Protein AF-A0AAE1RNM1-F1 (afdb_monomer)

InterPro domains:
  IPR013094 Alpha/beta hydrolase fold-3 [PF07859] (2-96)
  IPR029058 Alpha/Beta hydrolase fold [G3DSA:3.40.50.1820] (1-175)
  IPR029058 Alpha/Beta hydrolase fold [SSF53474] (2-174)
  IPR050466 Diverse Carboxylesterases and Gibberellin Receptors [PTHR23024] (2-160)

Sequence (175 aa):
MLAPEHDVPTIYEDCWTALQRVAAHASEKFTNANKDPWLKKYADFSRLSIIGDSAGGNIVYHMTMIAGRDGGINENVAINGSIHAFPYLLIPIENAEQIVSYKIWTAIAPPSEAGFHSTILIHLLKRLIGMKKSGWKEEIEFIEFKGEGHCFQMENSEEEKAQDLIKRFASFIQT

Structure (mmCIF, N/CA/C/O backbone):
data_AF-A0AAE1RNM1-F1
#
_entry.id   AF-A0AAE1RNM1-F1
#
loop_
_atom_site.group_PDB
_atom_site.id
_atom_site.type_symbol
_atom_site.label_atom_id
_atom_site.label_alt_id
_atom_site.label_comp_id
_atom_site.label_asym_id
_atom_site.label_entity_id
_atom_site.label_seq_id
_atom_site.pdbx_PDB_ins_code
_atom_site.Cartn_x
_atom_site.Cartn_y
_atom_site.Cartn_z
_atom_site.occupancy
_atom_site.B_iso_or_equiv
_atom_site.auth_seq_id
_atom_site.auth_comp_id
_atom_site.auth_asym_id
_atom_site.auth_atom_id
_atom_site.pdbx_PDB_model_num
ATOM 1 N N . MET A 1 1 ? 9.072 -8.911 7.657 1.00 65.75 1 MET A N 1
ATOM 2 C CA . MET A 1 1 ? 9.492 -9.451 8.971 1.00 65.75 1 MET A CA 1
ATOM 3 C C . MET A 1 1 ? 8.720 -8.741 10.085 1.00 65.75 1 MET A C 1
ATOM 5 O O . MET A 1 1 ? 8.008 -7.795 9.766 1.00 65.75 1 MET A O 1
ATOM 9 N N . LEU A 1 2 ? 8.798 -9.192 11.344 1.00 75.56 2 LEU A N 1
ATOM 10 C CA . LEU A 1 2 ? 8.115 -8.559 12.486 1.00 75.56 2 LEU A CA 1
ATOM 11 C C . LEU A 1 2 ? 9.122 -8.150 13.569 1.00 75.56 2 LEU A C 1
ATOM 13 O O . LEU A 1 2 ? 10.177 -8.766 13.704 1.00 75.56 2 LEU A O 1
ATOM 17 N N . ALA A 1 3 ? 8.776 -7.109 14.319 1.00 68.19 3 ALA A N 1
ATOM 18 C CA . ALA A 1 3 ? 9.484 -6.705 15.527 1.00 68.19 3 ALA A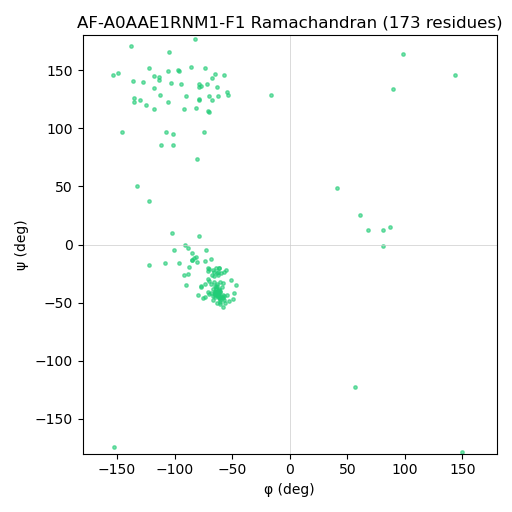 CA 1
ATOM 19 C C . ALA A 1 3 ? 8.961 -7.489 16.746 1.00 68.19 3 ALA A C 1
ATOM 21 O O . ALA A 1 3 ? 7.773 -7.828 16.766 1.00 68.19 3 ALA A O 1
ATOM 22 N N . PRO A 1 4 ? 9.789 -7.701 17.788 1.00 77.69 4 PRO A N 1
ATOM 23 C CA . PRO A 1 4 ? 11.130 -7.136 17.996 1.00 77.69 4 PRO A CA 1
ATOM 24 C C . PRO A 1 4 ? 12.287 -7.941 17.382 1.00 77.69 4 PRO A C 1
ATOM 26 O O . PRO A 1 4 ? 13.428 -7.507 17.483 1.00 77.69 4 PRO A O 1
ATOM 29 N N . GLU A 1 5 ? 12.030 -9.102 16.776 1.00 83.94 5 GLU A N 1
ATOM 30 C CA . GLU A 1 5 ? 13.074 -9.972 16.212 1.00 83.94 5 GLU A CA 1
ATOM 31 C C . GLU A 1 5 ? 13.862 -9.297 15.084 1.00 83.94 5 GLU A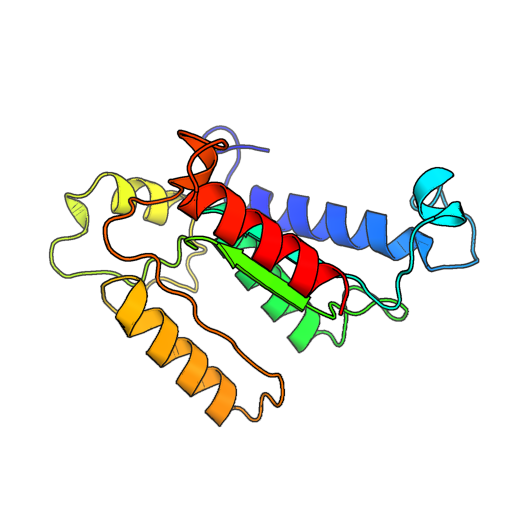 C 1
ATOM 33 O O . GLU A 1 5 ? 15.025 -9.627 14.848 1.00 83.94 5 GLU A O 1
ATOM 38 N N . HIS A 1 6 ? 13.227 -8.342 14.405 1.00 77.06 6 HIS A N 1
ATOM 39 C CA . HIS A 1 6 ? 13.834 -7.501 13.390 1.00 77.06 6 HIS A CA 1
ATOM 40 C C . HIS A 1 6 ? 13.583 -6.028 13.699 1.00 77.06 6 HIS A C 1
ATOM 42 O O . HIS A 1 6 ? 12.481 -5.647 14.109 1.00 77.06 6 HIS A O 1
ATOM 48 N N . ASP A 1 7 ? 14.608 -5.207 13.470 1.00 75.38 7 ASP A N 1
ATOM 49 C CA . ASP A 1 7 ? 14.523 -3.762 13.638 1.00 75.38 7 ASP A CA 1
ATOM 50 C C . ASP A 1 7 ? 13.409 -3.193 12.766 1.00 75.38 7 ASP A C 1
ATOM 52 O O . ASP A 1 7 ? 13.138 -3.652 11.655 1.00 75.38 7 ASP A O 1
ATOM 56 N N . VAL A 1 8 ? 12.748 -2.152 13.250 1.00 68.88 8 VAL A N 1
ATOM 57 C CA . VAL A 1 8 ? 11.548 -1.689 12.563 1.00 68.88 8 VAL A CA 1
ATOM 58 C C . VAL A 1 8 ? 11.802 -1.033 11.204 1.00 68.88 8 VAL A C 1
ATOM 60 O O . VAL A 1 8 ? 10.989 -1.252 10.310 1.00 68.88 8 VAL A O 1
ATOM 63 N N . PRO A 1 9 ? 12.925 -0.341 10.938 1.00 79.88 9 PRO A N 1
ATOM 64 C CA . PRO A 1 9 ? 13.286 0.037 9.572 1.00 79.88 9 PRO A CA 1
ATOM 65 C C . PRO A 1 9 ? 13.161 -1.111 8.553 1.00 79.88 9 PRO A C 1
ATOM 67 O O . PRO A 1 9 ? 12.695 -0.883 7.436 1.00 79.88 9 PRO A O 1
ATOM 70 N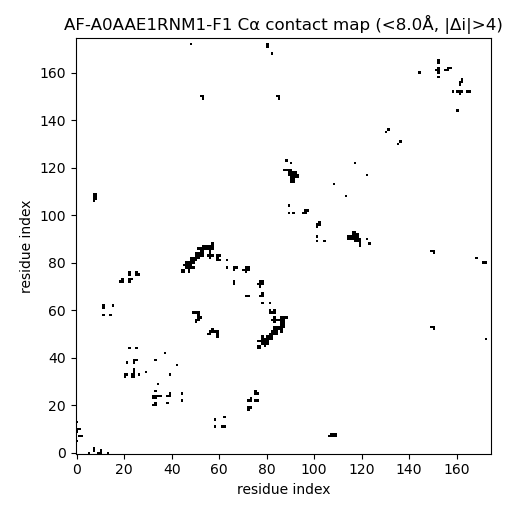 N .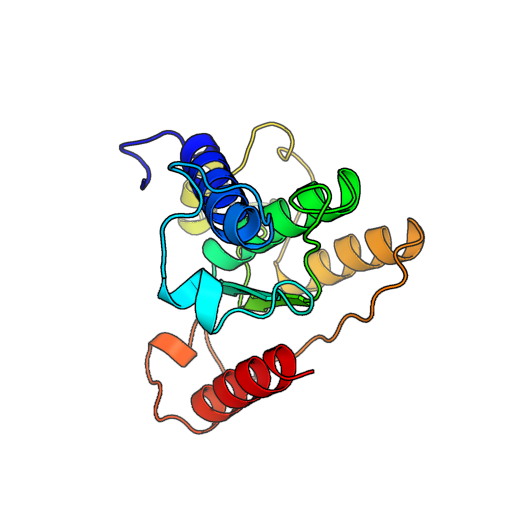 THR A 1 10 ? 13.445 -2.355 8.962 1.00 82.81 10 THR A N 1
ATOM 71 C CA . THR A 1 10 ? 13.328 -3.544 8.108 1.00 82.81 10 THR A CA 1
ATOM 72 C C . THR A 1 10 ? 11.903 -3.775 7.603 1.00 82.81 10 THR A C 1
ATOM 74 O O . THR A 1 10 ? 11.739 -4.228 6.475 1.00 82.81 10 THR A O 1
ATOM 77 N N . ILE A 1 11 ? 10.851 -3.431 8.363 1.00 85.75 11 ILE A N 1
ATOM 78 C CA . ILE A 1 11 ? 9.471 -3.609 7.878 1.00 85.75 11 ILE A CA 1
ATOM 79 C C . ILE A 1 11 ? 9.171 -2.689 6.691 1.00 85.75 11 ILE A C 1
ATOM 81 O O . ILE A 1 11 ? 8.522 -3.104 5.731 1.00 85.75 11 ILE A O 1
ATOM 85 N N . TYR A 1 12 ? 9.684 -1.457 6.722 1.00 85.69 12 TYR A N 1
ATOM 86 C CA . TYR A 1 12 ? 9.497 -0.497 5.639 1.00 85.69 12 TYR A CA 1
ATOM 87 C C . TYR A 1 12 ? 10.307 -0.901 4.406 1.00 85.69 12 TYR A C 1
ATOM 89 O O . TYR A 1 12 ? 9.789 -0.829 3.293 1.00 85.69 12 TYR A O 1
ATOM 97 N N . GLU A 1 13 ? 11.541 -1.373 4.596 1.00 89.19 13 GLU A N 1
ATOM 98 C CA . GLU A 1 13 ? 12.393 -1.887 3.516 1.00 89.19 13 GLU A CA 1
ATOM 99 C C . GLU A 1 13 ? 11.792 -3.130 2.849 1.00 89.19 13 GLU A C 1
ATOM 101 O O . GLU A 1 13 ? 11.752 -3.210 1.618 1.00 89.19 13 GLU A O 1
ATOM 106 N N . ASP A 1 14 ? 11.269 -4.070 3.641 1.00 92.62 14 ASP A N 1
ATOM 107 C CA . ASP A 1 14 ? 10.585 -5.269 3.153 1.00 92.62 14 ASP A CA 1
ATOM 108 C C . ASP A 1 14 ? 9.357 -4.893 2.313 1.00 92.62 14 ASP A C 1
ATOM 110 O O . ASP A 1 14 ? 9.189 -5.380 1.191 1.00 92.62 14 ASP A O 1
ATOM 114 N N . CYS A 1 15 ? 8.503 -4.004 2.832 1.00 93.69 15 CYS A N 1
ATOM 115 C CA . CYS A 1 15 ? 7.299 -3.557 2.136 1.00 93.69 15 CYS A CA 1
ATOM 116 C C . CYS A 1 15 ? 7.625 -2.779 0.855 1.00 93.69 15 CYS A C 1
ATOM 118 O O . CYS A 1 15 ? 6.995 -3.017 -0.177 1.00 93.69 15 CYS A O 1
ATOM 120 N N . TRP A 1 16 ? 8.634 -1.905 0.879 1.00 93.19 16 TRP A N 1
ATOM 121 C CA . TRP A 1 16 ? 9.078 -1.190 -0.317 1.00 93.19 16 TRP A CA 1
ATOM 122 C C . TRP A 1 16 ? 9.659 -2.143 -1.365 1.00 93.19 16 TRP A C 1
ATOM 124 O O . TRP A 1 16 ? 9.298 -2.081 -2.540 1.00 93.19 16 TRP A O 1
ATOM 134 N N . THR A 1 17 ? 10.488 -3.098 -0.938 1.00 93.75 17 THR A N 1
ATOM 135 C CA . THR A 1 17 ? 11.043 -4.138 -1.814 1.00 93.75 17 THR A CA 1
ATOM 136 C C . THR A 1 17 ? 9.933 -4.982 -2.439 1.00 93.75 17 THR A C 1
ATOM 138 O O . THR A 1 17 ? 9.987 -5.303 -3.629 1.00 93.75 17 THR A O 1
ATOM 141 N N . ALA A 1 18 ? 8.902 -5.335 -1.669 1.00 94.00 18 ALA A N 1
ATOM 142 C CA . ALA A 1 18 ? 7.741 -6.057 -2.178 1.00 94.00 18 ALA A CA 1
ATOM 143 C C . ALA A 1 18 ? 6.983 -5.240 -3.237 1.00 94.00 18 ALA A C 1
ATOM 145 O O . ALA A 1 18 ? 6.676 -5.775 -4.304 1.00 94.00 18 ALA A O 1
ATOM 146 N N . LEU A 1 19 ? 6.755 -3.943 -2.999 1.00 94.44 19 LEU A N 1
ATOM 147 C CA . LEU A 1 19 ? 6.130 -3.045 -3.976 1.00 94.44 19 LEU A CA 1
ATOM 148 C C . LEU A 1 19 ? 6.945 -2.943 -5.267 1.00 94.44 19 LEU A C 1
ATOM 150 O O . LEU A 1 19 ? 6.390 -3.094 -6.355 1.00 94.44 19 LEU A O 1
ATOM 154 N N . GLN A 1 20 ? 8.265 -2.772 -5.167 1.00 93.56 20 GLN A N 1
ATOM 155 C CA . GLN A 1 20 ? 9.148 -2.745 -6.334 1.00 93.56 20 GLN A CA 1
ATOM 156 C C . GLN A 1 20 ? 9.112 -4.063 -7.119 1.00 93.56 20 GLN A C 1
ATOM 158 O O . GLN A 1 20 ? 9.106 -4.047 -8.351 1.00 93.56 20 GLN A O 1
ATOM 163 N N . ARG A 1 21 ? 9.036 -5.211 -6.431 1.00 92.88 21 ARG A N 1
ATOM 164 C CA . ARG A 1 21 ? 8.892 -6.528 -7.076 1.00 92.88 21 ARG A CA 1
ATOM 165 C C . ARG A 1 21 ? 7.566 -6.669 -7.816 1.00 92.88 21 ARG A C 1
ATOM 167 O O . ARG A 1 21 ? 7.561 -7.155 -8.944 1.00 92.88 21 ARG A O 1
ATOM 174 N N . VAL A 1 22 ? 6.457 -6.220 -7.232 1.00 94.56 22 VAL A N 1
ATOM 175 C CA . VAL A 1 22 ? 5.161 -6.190 -7.928 1.00 94.56 22 VAL A CA 1
ATOM 176 C C . VAL A 1 22 ? 5.259 -5.289 -9.162 1.00 94.56 22 VAL A C 1
ATOM 178 O O . VAL A 1 22 ? 5.000 -5.748 -10.271 1.00 94.56 22 VAL A O 1
ATOM 181 N N . ALA A 1 23 ? 5.751 -4.060 -9.002 1.00 93.75 23 ALA A N 1
ATOM 182 C CA . ALA A 1 23 ? 5.881 -3.081 -10.081 1.00 93.75 23 ALA A CA 1
ATOM 183 C C . ALA A 1 23 ? 6.839 -3.510 -11.212 1.00 93.75 23 ALA A C 1
ATOM 185 O O . ALA A 1 23 ? 6.685 -3.071 -12.351 1.00 93.75 23 ALA A O 1
ATOM 186 N N . ALA A 1 24 ? 7.808 -4.394 -10.951 1.00 93.38 24 ALA A N 1
ATOM 187 C CA . ALA A 1 24 ? 8.701 -4.936 -11.982 1.00 93.38 24 ALA A CA 1
ATOM 188 C C . ALA A 1 24 ? 7.957 -5.730 -13.076 1.00 93.38 24 ALA A C 1
ATOM 190 O O . ALA A 1 24 ? 8.480 -5.912 -14.181 1.00 93.38 24 ALA A O 1
ATOM 191 N N . HIS A 1 25 ? 6.734 -6.191 -12.794 1.00 94.50 25 HIS A N 1
ATOM 192 C CA . HIS A 1 25 ? 5.890 -6.903 -13.754 1.00 94.50 25 HIS A CA 1
ATOM 193 C C . HIS A 1 25 ? 5.292 -6.002 -14.838 1.00 94.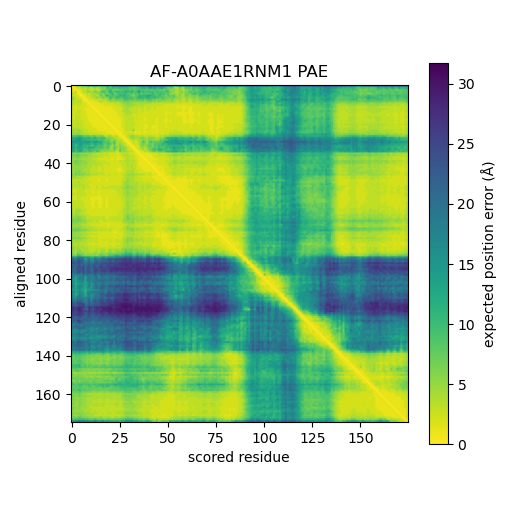50 25 HIS A C 1
ATOM 195 O O . HIS A 1 25 ? 4.895 -6.529 -15.874 1.00 94.50 25 HIS A O 1
ATOM 201 N N . ALA A 1 26 ? 5.326 -4.677 -14.664 1.00 92.06 26 ALA A N 1
ATOM 202 C CA . ALA A 1 26 ? 4.979 -3.726 -15.718 1.00 92.06 26 ALA A CA 1
ATOM 203 C C . ALA A 1 26 ? 6.018 -3.687 -16.855 1.00 92.06 26 ALA A C 1
ATOM 205 O O . ALA A 1 26 ? 5.710 -3.254 -17.960 1.00 9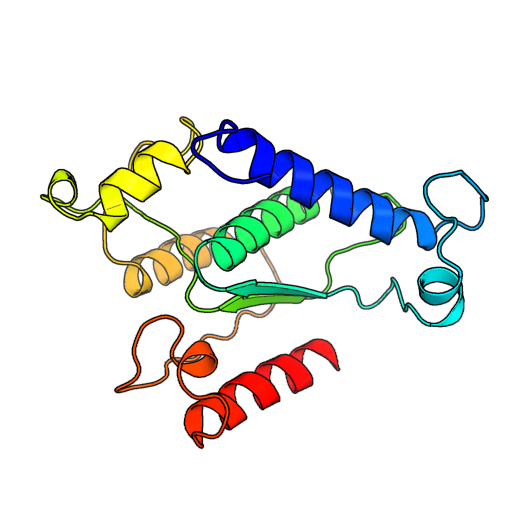2.06 26 ALA A O 1
ATOM 206 N N . SER A 1 27 ? 7.254 -4.136 -16.604 1.00 86.62 27 SER A N 1
ATOM 207 C CA . SER A 1 27 ? 8.302 -4.154 -17.626 1.00 86.62 27 SER A CA 1
ATOM 208 C C . SER A 1 27 ? 8.140 -5.333 -18.587 1.00 86.62 27 SER A C 1
ATOM 210 O O . SER A 1 27 ? 7.994 -6.486 -18.169 1.00 86.62 27 SER A O 1
ATOM 212 N N . GLU A 1 28 ? 8.291 -5.068 -19.886 1.00 79.50 28 GLU A N 1
ATOM 213 C CA . GLU A 1 28 ? 8.321 -6.107 -20.923 1.00 79.50 28 GLU A CA 1
ATOM 214 C C . GLU A 1 28 ? 9.550 -7.026 -20.805 1.00 79.50 28 GLU A C 1
ATOM 216 O O . GLU A 1 28 ? 9.503 -8.201 -21.182 1.00 79.50 28 GLU A O 1
ATOM 221 N N . LYS A 1 29 ? 10.658 -6.526 -20.236 1.00 82.06 29 LYS A N 1
ATOM 222 C CA . LYS A 1 29 ? 11.901 -7.293 -20.080 1.00 82.06 29 LYS A CA 1
ATOM 223 C C . LYS A 1 29 ? 11.722 -8.374 -19.024 1.00 82.06 29 LYS A C 1
ATOM 225 O O . LYS A 1 29 ? 11.571 -8.079 -17.843 1.00 82.06 29 LYS A O 1
ATOM 230 N N . PHE A 1 30 ? 11.784 -9.639 -19.426 1.00 76.69 30 PHE A N 1
ATOM 231 C CA . PHE A 1 30 ? 11.689 -10.752 -18.485 1.00 76.69 30 PHE A CA 1
ATOM 232 C C . PHE A 1 30 ? 12.939 -10.855 -17.597 1.00 76.69 30 PHE A C 1
ATOM 234 O O . PHE A 1 30 ? 14.065 -10.923 -18.083 1.00 76.69 30 PHE A O 1
ATOM 241 N N . THR A 1 31 ? 12.729 -10.900 -16.285 1.00 80.31 31 THR A N 1
ATOM 242 C CA . THR A 1 31 ? 13.746 -11.054 -15.241 1.00 80.31 31 THR A CA 1
ATOM 243 C C . THR A 1 31 ? 13.239 -12.023 -14.171 1.00 80.31 31 THR A C 1
ATOM 245 O O . THR A 1 31 ? 12.064 -12.378 -14.134 1.00 80.31 31 THR A O 1
ATOM 248 N N . ASN A 1 32 ? 14.102 -12.437 -13.238 1.00 79.25 32 ASN A N 1
ATOM 249 C CA . ASN A 1 32 ? 13.653 -13.200 -12.067 1.00 79.25 32 ASN A CA 1
ATOM 250 C C . ASN A 1 32 ? 12.634 -12.441 -11.201 1.00 79.25 32 ASN A C 1
ATOM 252 O O . ASN A 1 32 ? 11.854 -13.086 -10.507 1.00 79.25 32 ASN A O 1
ATOM 256 N N . ALA A 1 33 ? 12.626 -11.107 -11.256 1.00 75.94 33 ALA A N 1
ATOM 257 C CA . ALA A 1 33 ? 11.743 -10.268 -10.456 1.00 75.94 33 ALA A CA 1
ATOM 258 C C . ALA A 1 33 ? 10.320 -10.152 -11.027 1.00 75.94 33 ALA A C 1
ATOM 260 O O . ALA A 1 33 ? 9.434 -9.740 -10.288 1.00 75.94 33 ALA A O 1
ATOM 261 N N . ASN A 1 34 ? 10.088 -10.527 -12.295 1.00 81.75 34 ASN A N 1
ATOM 262 C CA . ASN A 1 34 ? 8.774 -10.413 -12.938 1.00 81.75 34 ASN A CA 1
ATOM 263 C C . ASN A 1 34 ? 8.198 -11.731 -13.476 1.00 81.75 34 ASN A C 1
ATOM 265 O O . ASN A 1 34 ? 7.587 -11.781 -14.545 1.00 81.75 34 ASN A O 1
ATOM 269 N N . LYS A 1 35 ? 8.418 -12.824 -12.746 1.00 87.38 35 LYS A N 1
ATOM 270 C CA . LYS A 1 35 ? 8.030 -14.169 -13.184 1.00 87.38 35 LYS A CA 1
ATOM 271 C C . LYS A 1 35 ? 6.577 -14.542 -12.910 1.00 87.38 35 LYS A C 1
ATOM 273 O O . LYS A 1 35 ? 6.156 -15.573 -13.426 1.00 87.38 35 LYS A O 1
ATOM 278 N N . ASP A 1 36 ? 5.837 -13.770 -12.115 1.00 91.56 36 ASP A N 1
ATOM 279 C CA . ASP A 1 36 ? 4.481 -14.145 -11.722 1.00 91.56 36 ASP A CA 1
ATOM 280 C C . ASP A 1 36 ? 3.521 -14.053 -12.927 1.00 91.56 36 ASP A C 1
ATOM 282 O O . ASP A 1 36 ? 3.278 -12.957 -13.455 1.00 91.56 36 ASP A O 1
ATOM 286 N N . PRO A 1 37 ? 2.971 -15.189 -13.400 1.00 90.31 37 PRO A N 1
ATOM 287 C CA . PRO A 1 37 ? 2.108 -15.196 -14.572 1.00 90.31 37 PRO A CA 1
ATOM 288 C C . PRO A 1 37 ? 0.741 -14.556 -14.305 1.00 90.31 37 PRO A C 1
ATOM 290 O O . PRO A 1 37 ? 0.102 -14.106 -15.254 1.00 90.31 37 PRO A O 1
ATOM 293 N N . TRP A 1 38 ? 0.279 -14.497 -13.052 1.00 94.50 38 TRP A N 1
ATOM 294 C CA . TRP A 1 38 ? -0.990 -13.855 -12.712 1.00 94.50 38 TRP A CA 1
ATOM 295 C C . TRP A 1 38 ? -0.856 -12.343 -12.797 1.00 94.50 38 TRP A C 1
ATOM 297 O O . TRP A 1 38 ? -1.690 -11.703 -13.435 1.00 94.50 38 TRP A O 1
ATOM 307 N N . LEU A 1 39 ? 0.225 -11.784 -12.248 1.00 93.50 39 LEU A N 1
ATOM 308 C CA . LEU A 1 39 ? 0.490 -10.350 -12.355 1.00 93.50 39 LEU A CA 1
ATOM 309 C C . LEU A 1 39 ? 0.682 -9.925 -13.813 1.00 93.50 39 LEU A C 1
ATOM 311 O O . LEU A 1 39 ? 0.088 -8.945 -14.243 1.00 93.50 39 LEU A O 1
ATOM 315 N N . LYS A 1 40 ? 1.417 -10.700 -14.620 1.00 88.56 40 LYS A N 1
ATOM 316 C CA . LYS A 1 40 ? 1.569 -10.384 -16.050 1.00 88.56 40 LYS A CA 1
ATOM 317 C C . LYS A 1 40 ? 0.268 -10.433 -16.845 1.00 88.56 40 LYS A C 1
ATOM 319 O O . LYS A 1 40 ? 0.136 -9.716 -17.831 1.00 88.56 40 LYS A O 1
ATOM 324 N N . LYS A 1 41 ? -0.647 -11.333 -16.483 1.00 91.81 41 LYS A N 1
ATOM 325 C CA . LYS A 1 41 ? -1.866 -11.573 -17.260 1.00 91.81 41 LYS A CA 1
ATOM 326 C C . LYS A 1 41 ? -3.034 -10.690 -16.828 1.00 91.81 41 LYS A C 1
ATOM 328 O O . LYS A 1 41 ? -3.855 -10.346 -17.673 1.00 91.81 41 LYS A O 1
ATOM 333 N N . TYR A 1 42 ? -3.141 -10.387 -15.537 1.00 93.69 42 TYR A N 1
ATOM 334 C CA . TYR A 1 42 ? -4.346 -9.791 -14.958 1.00 93.69 42 TYR A CA 1
ATOM 335 C C . TYR A 1 42 ? -4.113 -8.448 -14.263 1.00 93.69 42 TYR A C 1
ATOM 337 O O . TYR A 1 42 ? -5.093 -7.747 -14.024 1.00 93.69 42 TYR A O 1
ATOM 345 N N . ALA A 1 43 ? -2.873 -8.084 -13.914 1.00 92.94 43 ALA A N 1
ATOM 346 C CA . ALA A 1 43 ? -2.631 -6.813 -13.240 1.00 92.94 43 ALA A CA 1
ATOM 347 C C . ALA A 1 43 ? -2.640 -5.648 -14.235 1.00 92.94 43 ALA A C 1
ATOM 349 O O . ALA A 1 43 ? -2.053 -5.717 -15.314 1.00 92.94 43 ALA A O 1
ATOM 350 N N . ASP A 1 44 ? -3.273 -4.557 -13.821 1.00 93.62 44 ASP A N 1
ATOM 351 C CA . ASP A 1 44 ? -3.260 -3.280 -14.518 1.00 93.62 44 ASP A CA 1
ATOM 352 C C . ASP A 1 44 ? -2.394 -2.295 -13.726 1.00 93.62 44 ASP A C 1
ATOM 354 O O . ASP A 1 44 ? -2.833 -1.688 -12.750 1.00 93.62 44 ASP A O 1
ATOM 358 N N . PHE A 1 45 ? -1.132 -2.160 -14.135 1.00 93.44 45 PHE A N 1
ATOM 359 C CA . PHE A 1 45 ? -0.157 -1.308 -13.446 1.00 93.44 45 PHE A CA 1
ATOM 360 C C . PHE A 1 45 ? -0.392 0.195 -13.649 1.00 93.44 45 PHE A C 1
ATOM 362 O O . PHE A 1 45 ? 0.306 0.993 -13.030 1.00 93.44 45 PHE A O 1
ATOM 369 N N . SER A 1 46 ? -1.368 0.587 -14.478 1.00 91.56 46 SER A N 1
ATOM 370 C CA . SER A 1 46 ? -1.787 1.988 -14.609 1.00 91.56 46 SER A CA 1
ATOM 371 C C . SER A 1 46 ? -2.748 2.440 -13.501 1.00 91.56 46 SER A C 1
ATOM 373 O O . SER A 1 46 ? -3.013 3.636 -13.383 1.00 91.56 46 SER A O 1
ATOM 375 N N . ARG A 1 47 ? -3.259 1.488 -12.703 1.00 90.94 47 ARG A N 1
ATOM 376 C CA . ARG A 1 47 ? -4.231 1.692 -11.617 1.00 90.94 47 ARG A CA 1
ATOM 377 C C . ARG A 1 47 ? -3.803 0.969 -10.339 1.00 90.94 47 ARG A C 1
ATOM 379 O O . ARG A 1 47 ? -4.558 0.193 -9.752 1.00 90.94 47 ARG A O 1
ATOM 386 N N . LEU A 1 48 ? -2.558 1.176 -9.918 1.00 92.81 48 LEU A N 1
ATOM 387 C CA . LEU A 1 48 ? -2.042 0.558 -8.702 1.00 92.81 48 LEU A CA 1
ATOM 388 C C . LEU A 1 48 ? -2.482 1.354 -7.468 1.00 92.81 48 LEU A C 1
ATOM 390 O O . LEU A 1 48 ? -2.057 2.492 -7.265 1.00 92.81 48 LEU A O 1
ATOM 394 N N . SER A 1 49 ? -3.258 0.708 -6.601 1.00 93.88 49 SER A N 1
ATOM 395 C CA . SER A 1 49 ? -3.635 1.240 -5.291 1.00 93.88 49 SER A CA 1
ATOM 396 C C . SER A 1 49 ? -3.026 0.414 -4.164 1.00 93.88 49 SER A C 1
ATOM 398 O O . SER A 1 49 ? -2.919 -0.809 -4.266 1.00 93.88 49 SER A O 1
ATOM 400 N N . ILE A 1 50 ? -2.646 1.076 -3.071 1.00 95.12 50 ILE A N 1
ATOM 401 C CA . ILE A 1 50 ? -2.153 0.419 -1.855 1.00 95.12 50 ILE A CA 1
ATOM 402 C C . ILE A 1 50 ? -3.072 0.706 -0.669 1.00 95.12 50 ILE A C 1
ATOM 404 O O . ILE A 1 50 ? -3.641 1.786 -0.543 1.00 95.12 50 ILE A O 1
ATOM 408 N N . ILE A 1 51 ? -3.227 -0.270 0.218 1.00 94.56 51 ILE A N 1
ATOM 409 C CA . ILE A 1 51 ? -4.086 -0.170 1.399 1.00 94.56 51 ILE A CA 1
ATOM 410 C C . ILE A 1 51 ? -3.361 -0.737 2.609 1.00 94.56 51 ILE A C 1
ATOM 412 O O . ILE A 1 51 ? -2.657 -1.742 2.509 1.00 94.56 51 ILE A O 1
ATOM 416 N N . GLY A 1 52 ? -3.535 -0.088 3.753 1.00 92.38 52 GLY A N 1
ATOM 417 C CA . GLY A 1 52 ? -3.042 -0.595 5.019 1.00 92.38 52 GLY A CA 1
ATOM 418 C C . GLY A 1 52 ? -3.919 -0.160 6.178 1.00 92.38 52 GLY A C 1
ATOM 419 O O . GLY A 1 52 ? -4.481 0.935 6.169 1.00 92.38 52 GLY A O 1
ATOM 420 N N . ASP A 1 53 ? -3.995 -1.028 7.180 1.00 88.38 53 ASP A N 1
ATOM 421 C CA . ASP A 1 53 ? -4.744 -0.815 8.410 1.00 88.38 53 ASP A CA 1
ATOM 422 C C . ASP A 1 53 ? -3.795 -0.701 9.614 1.00 88.38 53 ASP A C 1
ATOM 424 O O . ASP A 1 53 ? -2.781 -1.403 9.663 1.00 88.38 53 ASP A O 1
ATOM 428 N N . SER A 1 54 ? -4.073 0.191 10.571 1.00 86.00 54 SER A N 1
ATOM 429 C CA . SER A 1 54 ? -3.276 0.329 11.798 1.00 86.00 54 SER A CA 1
ATOM 430 C C . SER A 1 54 ? -1.795 0.609 11.487 1.00 86.00 54 SER A C 1
ATOM 432 O O . SER A 1 54 ? -1.474 1.578 10.787 1.00 86.00 54 SER A O 1
ATOM 434 N N . ALA A 1 55 ? -0.869 -0.230 11.961 1.00 82.50 55 ALA A N 1
ATOM 435 C CA . ALA A 1 55 ? 0.547 -0.169 11.596 1.00 82.50 55 ALA A CA 1
ATOM 436 C C . ALA A 1 55 ? 0.771 -0.296 10.074 1.00 82.50 55 ALA A C 1
ATOM 438 O O . ALA A 1 55 ? 1.646 0.361 9.519 1.00 82.50 55 ALA A O 1
ATOM 439 N N . GLY A 1 56 ? -0.065 -1.059 9.366 1.00 88.38 56 GLY A N 1
ATOM 440 C CA . GLY A 1 56 ? -0.060 -1.118 7.905 1.00 88.38 56 GLY A CA 1
ATOM 441 C C . GLY A 1 56 ? -0.443 0.213 7.257 1.00 88.38 56 GLY A C 1
ATOM 442 O O . GLY A 1 56 ? 0.137 0.588 6.242 1.00 88.38 56 GLY A O 1
ATOM 443 N N . GLY A 1 57 ? -1.365 0.973 7.856 1.00 87.25 57 GLY A N 1
ATOM 444 C CA . GLY A 1 57 ? -1.735 2.309 7.377 1.00 87.25 57 GLY A CA 1
ATOM 445 C C . GLY A 1 57 ? -0.584 3.315 7.492 1.00 87.25 57 GLY A C 1
ATOM 446 O O . GLY A 1 57 ? -0.434 4.189 6.633 1.00 87.25 57 GLY A O 1
ATOM 447 N N . ASN A 1 58 ? 0.267 3.147 8.510 1.00 84.44 58 ASN A N 1
ATOM 448 C CA . ASN A 1 58 ? 1.529 3.874 8.647 1.00 84.44 58 ASN A CA 1
ATOM 449 C C . ASN A 1 58 ? 2.533 3.479 7.549 1.00 84.44 58 ASN A C 1
ATOM 451 O O . ASN A 1 58 ? 3.068 4.349 6.866 1.00 84.44 58 ASN A O 1
ATOM 455 N N . ILE A 1 59 ? 2.725 2.180 7.304 1.00 88.31 59 ILE A N 1
ATOM 456 C CA . ILE A 1 59 ? 3.589 1.703 6.215 1.00 88.31 59 ILE A CA 1
ATOM 457 C C . ILE A 1 59 ? 3.128 2.291 4.878 1.00 88.31 59 ILE A C 1
ATOM 459 O O . ILE A 1 59 ? 3.926 2.898 4.167 1.00 88.31 59 ILE A O 1
ATOM 463 N N . VAL A 1 60 ? 1.833 2.187 4.562 1.00 92.19 60 VAL A N 1
ATOM 464 C CA . VAL A 1 60 ? 1.245 2.744 3.335 1.00 92.19 60 VAL A CA 1
ATOM 465 C C . VAL A 1 60 ? 1.448 4.255 3.241 1.00 92.19 60 VAL A C 1
ATOM 467 O O . VAL A 1 60 ? 1.741 4.756 2.155 1.00 92.19 60 VAL A O 1
ATOM 470 N N . TYR A 1 61 ? 1.395 4.982 4.360 1.00 85.81 61 TYR A N 1
ATOM 471 C CA . TYR A 1 61 ? 1.774 6.396 4.407 1.00 85.81 61 TYR A CA 1
ATOM 472 C C . TYR A 1 61 ? 3.217 6.614 3.941 1.00 85.81 61 TYR A C 1
ATOM 474 O O . TYR A 1 61 ? 3.436 7.357 2.984 1.00 85.81 61 TYR A O 1
ATOM 482 N N . HIS A 1 62 ? 4.192 5.920 4.527 1.00 82.50 62 HIS A N 1
ATOM 483 C CA . HIS A 1 62 ? 5.592 6.071 4.126 1.00 82.50 62 HIS A CA 1
ATOM 484 C C . HIS A 1 62 ? 5.847 5.671 2.668 1.00 82.50 62 HIS A C 1
ATOM 486 O O . HIS A 1 62 ? 6.533 6.404 1.958 1.00 82.50 62 HIS A O 1
ATOM 492 N N . MET A 1 63 ? 5.260 4.570 2.192 1.00 89.62 63 MET A N 1
ATOM 493 C CA . MET A 1 63 ? 5.426 4.131 0.800 1.00 89.62 63 MET A CA 1
ATOM 494 C C . MET A 1 63 ? 4.857 5.152 -0.191 1.00 89.62 63 MET A C 1
ATOM 496 O O . MET A 1 63 ? 5.491 5.451 -1.202 1.00 89.62 63 MET A O 1
ATOM 500 N N . THR A 1 64 ? 3.701 5.740 0.130 1.00 86.81 64 THR A N 1
ATOM 501 C CA . THR A 1 64 ? 3.084 6.798 -0.685 1.00 86.81 64 THR A CA 1
ATOM 502 C C . THR A 1 64 ? 3.976 8.037 -0.739 1.00 86.81 64 THR A C 1
ATOM 504 O O . THR A 1 64 ? 4.195 8.598 -1.811 1.00 86.81 64 THR A O 1
ATOM 507 N N . MET A 1 65 ? 4.554 8.440 0.398 1.00 80.94 65 MET A N 1
ATOM 508 C CA . MET A 1 65 ? 5.460 9.592 0.457 1.00 80.94 65 MET A CA 1
ATOM 509 C C . MET A 1 65 ? 6.753 9.365 -0.335 1.00 80.94 65 MET A C 1
ATOM 511 O O . MET A 1 65 ? 7.204 10.276 -1.030 1.00 80.94 65 MET A O 1
ATOM 515 N N . ILE A 1 66 ? 7.344 8.169 -0.248 1.00 83.06 66 ILE A N 1
ATOM 516 C CA . ILE A 1 66 ? 8.551 7.808 -1.007 1.00 83.06 66 ILE A CA 1
ATOM 517 C C . ILE A 1 66 ? 8.248 7.828 -2.507 1.00 83.06 66 ILE A C 1
ATOM 519 O O . ILE A 1 66 ? 8.941 8.517 -3.250 1.00 83.06 66 ILE A O 1
ATOM 523 N N . ALA A 1 67 ? 7.178 7.157 -2.945 1.00 84.19 67 ALA A N 1
ATOM 524 C CA . ALA A 1 67 ? 6.797 7.126 -4.354 1.00 84.19 67 ALA A CA 1
ATOM 525 C C . ALA A 1 67 ? 6.479 8.527 -4.899 1.00 84.19 67 ALA A C 1
ATOM 527 O O . ALA A 1 67 ? 6.913 8.877 -5.991 1.00 84.19 67 ALA A O 1
ATOM 528 N N . GLY A 1 68 ? 5.772 9.360 -4.129 1.00 80.25 68 GLY A N 1
ATOM 529 C CA . GLY A 1 68 ? 5.475 10.739 -4.521 1.00 80.25 68 GLY A CA 1
ATOM 530 C C . GLY A 1 68 ? 6.729 11.608 -4.659 1.00 80.25 68 GLY A C 1
ATOM 531 O O . GLY A 1 68 ? 6.806 12.431 -5.569 1.00 80.25 68 GLY A O 1
ATOM 532 N N . ARG A 1 69 ? 7.732 11.410 -3.792 1.00 80.81 69 ARG A N 1
ATOM 533 C CA . ARG A 1 69 ? 9.033 12.092 -3.885 1.00 80.81 69 ARG A CA 1
ATOM 534 C C . ARG A 1 69 ? 9.839 11.623 -5.098 1.00 80.81 69 ARG A C 1
ATOM 536 O O . ARG A 1 69 ? 10.461 12.450 -5.759 1.00 80.81 69 ARG A O 1
ATOM 543 N N . ASP A 1 70 ? 9.827 10.322 -5.369 1.00 82.56 70 ASP A N 1
ATOM 544 C CA . ASP A 1 70 ? 10.679 9.689 -6.380 1.00 82.56 70 ASP A CA 1
ATOM 545 C C . ASP A 1 70 ? 10.006 9.625 -7.771 1.00 82.56 70 ASP A C 1
ATOM 547 O O . ASP A 1 70 ? 10.616 9.180 -8.740 1.00 82.56 70 ASP A O 1
ATOM 551 N N . GLY A 1 71 ? 8.766 10.120 -7.894 1.00 81.50 71 GLY A N 1
ATOM 552 C CA . GLY A 1 71 ? 8.007 10.176 -9.149 1.00 81.50 71 GLY A CA 1
ATOM 553 C C . GLY A 1 71 ? 7.323 8.861 -9.543 1.00 81.50 71 GLY A C 1
ATOM 554 O O . GLY A 1 71 ? 6.868 8.728 -10.675 1.00 81.50 71 GLY A O 1
ATOM 555 N N . GLY A 1 72 ? 7.247 7.897 -8.626 1.00 87.81 72 GLY A N 1
ATOM 556 C CA . GLY A 1 72 ? 6.673 6.569 -8.823 1.00 87.81 72 GLY A CA 1
ATOM 557 C C . GLY A 1 72 ? 7.353 5.515 -7.947 1.00 87.81 72 GLY A C 1
ATOM 558 O O . GLY A 1 72 ? 8.264 5.809 -7.176 1.00 87.81 72 GLY A O 1
ATOM 559 N N . ILE A 1 73 ? 6.918 4.260 -8.070 1.00 92.44 73 ILE A N 1
ATOM 560 C CA . ILE A 1 73 ? 7.639 3.106 -7.500 1.00 92.44 73 ILE A CA 1
ATOM 561 C C . ILE A 1 73 ? 8.853 2.773 -8.379 1.00 92.44 73 ILE A C 1
ATOM 563 O O . ILE A 1 73 ? 9.909 2.373 -7.885 1.00 92.44 73 ILE A O 1
ATOM 567 N N . ASN A 1 74 ? 8.685 2.921 -9.695 1.00 91.00 74 ASN A N 1
ATOM 568 C CA . ASN A 1 74 ? 9.726 2.858 -10.714 1.00 91.00 74 ASN A CA 1
ATOM 569 C C . ASN A 1 74 ? 9.310 3.718 -11.927 1.00 91.00 74 ASN A C 1
ATOM 571 O O . ASN A 1 74 ? 8.273 4.373 -11.896 1.00 91.00 74 ASN A O 1
ATOM 575 N N . GLU A 1 75 ? 10.091 3.684 -13.009 1.00 89.62 75 GLU A N 1
ATOM 576 C CA . GLU A 1 75 ? 9.837 4.472 -14.230 1.00 89.62 75 GLU A CA 1
ATOM 577 C C . GLU A 1 75 ? 8.501 4.163 -14.941 1.00 89.62 75 GLU A C 1
ATOM 579 O O . GLU A 1 75 ? 8.025 4.983 -15.719 1.00 89.62 75 GLU A O 1
ATOM 584 N N . ASN A 1 76 ? 7.904 2.993 -14.691 1.00 90.31 76 ASN A N 1
ATOM 585 C CA . ASN A 1 76 ? 6.708 2.502 -15.383 1.00 90.31 76 ASN A CA 1
ATOM 586 C C . ASN A 1 76 ? 5.447 2.518 -14.504 1.00 90.31 76 ASN A C 1
ATOM 588 O O . ASN A 1 76 ? 4.349 2.355 -15.028 1.00 90.31 76 ASN A O 1
ATOM 592 N N . VAL A 1 77 ? 5.587 2.639 -13.179 1.00 94.12 77 VAL A N 1
ATOM 593 C CA . VAL A 1 77 ? 4.491 2.404 -12.227 1.00 94.12 77 VAL A CA 1
ATOM 594 C C . VAL A 1 77 ? 4.452 3.490 -11.161 1.00 94.12 77 VAL A C 1
ATOM 596 O O . VAL A 1 77 ? 5.404 3.664 -10.396 1.00 94.12 77 VAL A O 1
ATOM 599 N N . ALA A 1 78 ? 3.308 4.164 -11.069 1.00 92.31 78 ALA A N 1
ATOM 600 C CA . ALA A 1 78 ? 2.971 5.107 -10.010 1.00 92.31 78 ALA A CA 1
ATOM 601 C C . ALA A 1 78 ? 1.974 4.486 -9.017 1.00 92.31 78 ALA A C 1
ATOM 603 O O . ALA A 1 78 ? 1.369 3.454 -9.296 1.00 92.31 78 ALA A O 1
ATOM 604 N N . ILE A 1 79 ? 1.810 5.116 -7.852 1.00 91.19 79 ILE A N 1
ATOM 605 C CA . ILE A 1 79 ? 0.705 4.817 -6.932 1.00 91.19 79 ILE A CA 1
ATOM 606 C C . ILE A 1 79 ? -0.434 5.774 -7.276 1.00 91.19 79 ILE A C 1
ATOM 608 O O . ILE A 1 79 ? -0.273 6.984 -7.143 1.00 91.19 79 ILE A O 1
ATOM 612 N N . ASN A 1 80 ? -1.563 5.230 -7.723 1.00 89.94 80 ASN A N 1
ATOM 613 C CA . ASN A 1 80 ? -2.745 5.995 -8.121 1.00 89.94 80 ASN A CA 1
ATOM 614 C C . ASN A 1 80 ? -3.690 6.268 -6.947 1.00 89.94 80 ASN A C 1
ATOM 616 O O . ASN A 1 80 ? -4.436 7.240 -6.974 1.00 89.94 80 ASN A O 1
ATOM 620 N N . GLY A 1 81 ? -3.651 5.425 -5.915 1.00 90.75 81 GLY A N 1
ATOM 621 C CA . GLY A 1 81 ? -4.495 5.569 -4.737 1.00 90.75 81 GLY A CA 1
ATOM 622 C C . GLY A 1 81 ? -3.869 4.948 -3.495 1.00 90.75 81 GLY A C 1
ATOM 623 O O . GLY A 1 81 ? -3.182 3.925 -3.562 1.00 90.75 81 GLY A O 1
ATOM 624 N N . SER A 1 82 ? -4.116 5.559 -2.338 1.00 91.81 82 SER A N 1
ATOM 625 C CA . SER A 1 82 ? -3.673 5.036 -1.048 1.00 91.81 82 SER A CA 1
ATOM 626 C C . SER A 1 82 ? -4.786 5.112 -0.005 1.00 91.81 82 SER A C 1
ATOM 628 O O . SER A 1 82 ? -5.353 6.172 0.256 1.00 91.81 82 SER A O 1
ATOM 630 N N . ILE A 1 83 ? -5.094 3.976 0.620 1.00 91.75 83 ILE A N 1
ATOM 631 C CA . ILE A 1 83 ? -6.058 3.890 1.719 1.00 91.75 83 ILE A CA 1
ATOM 632 C C . ILE A 1 83 ? -5.294 3.696 3.028 1.00 91.75 83 ILE A C 1
ATOM 634 O O . ILE A 1 83 ? -4.555 2.726 3.205 1.00 91.75 83 ILE A O 1
ATOM 638 N N . HIS A 1 84 ? -5.525 4.610 3.967 1.00 88.88 84 HIS A N 1
ATOM 639 C CA . HIS A 1 84 ? -4.949 4.590 5.308 1.00 88.88 84 HIS A CA 1
ATOM 640 C C . HIS A 1 84 ? -6.074 4.316 6.309 1.00 88.88 84 HIS A C 1
ATOM 642 O O . HIS A 1 84 ? -6.689 5.246 6.829 1.00 88.88 84 HIS A O 1
ATOM 648 N N . ALA A 1 85 ? -6.383 3.042 6.543 1.00 86.19 85 ALA A N 1
ATOM 649 C CA . ALA A 1 85 ? -7.405 2.642 7.501 1.00 86.19 85 ALA A CA 1
ATOM 650 C C . ALA A 1 85 ? -6.827 2.715 8.920 1.00 86.19 85 ALA A C 1
ATOM 652 O O . ALA A 1 85 ? -5.774 2.145 9.193 1.00 86.19 85 ALA A O 1
ATOM 653 N N . PHE A 1 86 ? -7.477 3.472 9.807 1.00 81.12 86 PHE A N 1
ATOM 654 C CA . PHE A 1 86 ? -7.069 3.634 11.212 1.00 81.12 86 PHE A CA 1
ATOM 655 C C . PHE A 1 86 ? -5.549 3.782 11.406 1.00 81.12 86 PHE A C 1
ATOM 657 O O . PHE A 1 86 ? -4.957 3.047 12.193 1.00 81.12 86 PHE A O 1
ATOM 664 N N . PRO A 1 87 ? -4.860 4.654 10.652 1.00 78.56 87 PRO A N 1
ATOM 665 C CA . PRO A 1 87 ? -3.425 4.525 10.502 1.00 78.56 87 PRO A CA 1
ATOM 666 C C . PRO A 1 87 ? -2.724 4.907 11.800 1.00 78.56 87 PRO A C 1
ATOM 668 O O . PRO A 1 87 ? -3.051 5.904 12.452 1.00 78.56 87 PRO A O 1
ATOM 671 N N . TYR A 1 88 ? -1.713 4.123 12.153 1.00 72.75 88 TYR A N 1
ATOM 672 C CA . TYR A 1 88 ? -0.924 4.355 13.348 1.00 72.75 88 TYR A CA 1
ATOM 673 C C . TYR A 1 88 ? 0.130 5.439 13.109 1.00 72.75 88 TYR A C 1
ATOM 675 O O . TYR A 1 88 ? 1.316 5.180 12.922 1.00 72.75 88 TYR A O 1
ATOM 683 N N . LEU A 1 89 ? -0.328 6.684 13.046 1.00 68.75 89 LEU A N 1
ATOM 684 C CA . LEU A 1 89 ? 0.513 7.861 12.872 1.00 68.75 89 LEU A CA 1
ATOM 685 C C . LEU A 1 89 ? 0.657 8.512 14.241 1.00 68.75 89 LEU A C 1
ATOM 687 O O . LEU A 1 89 ? -0.153 9.363 14.616 1.00 68.75 89 LEU A O 1
ATOM 691 N N . LEU A 1 90 ? 1.618 8.050 15.042 1.00 56.44 90 LEU A N 1
ATOM 692 C CA . LEU A 1 90 ? 1.783 8.629 16.365 1.00 56.44 90 LEU A CA 1
ATOM 693 C C . LEU A 1 90 ? 2.530 9.956 16.259 1.00 56.44 90 LEU A C 1
ATOM 695 O O . LEU A 1 90 ? 3.636 10.044 15.736 1.00 56.44 90 LEU A O 1
ATOM 699 N N . ILE A 1 91 ? 1.910 10.985 16.811 1.00 48.28 91 ILE A N 1
ATOM 700 C CA . ILE A 1 91 ? 2.492 12.304 16.994 1.00 48.28 91 ILE A CA 1
ATOM 701 C C . ILE A 1 91 ? 2.482 12.485 18.536 1.00 48.28 91 ILE A C 1
ATOM 703 O O . ILE A 1 91 ? 1.420 12.341 19.146 1.00 48.28 91 ILE A O 1
ATOM 707 N N . PRO A 1 92 ? 3.630 12.618 19.237 1.00 42.53 92 PRO A N 1
ATOM 708 C CA . PRO A 1 92 ? 3.749 12.407 20.696 1.00 42.53 92 PRO A CA 1
ATOM 709 C C . PRO A 1 92 ? 2.781 13.203 21.598 1.00 42.53 92 PRO A C 1
ATOM 711 O O . PRO A 1 92 ? 2.680 14.401 21.498 1.00 42.53 92 PRO A O 1
ATOM 714 N N . ILE A 1 93 ? 2.049 12.612 22.538 1.00 43.12 93 ILE A N 1
ATOM 715 C CA . ILE A 1 93 ? 1.156 13.379 23.448 1.00 43.12 93 ILE A CA 1
ATOM 716 C C . ILE A 1 93 ? 1.880 13.637 24.779 1.00 43.12 93 ILE A C 1
ATOM 718 O O . ILE A 1 93 ? 2.672 12.794 25.201 1.00 43.12 93 ILE A O 1
ATOM 722 N N . GLU A 1 94 ? 1.590 14.738 25.483 1.00 40.56 94 GLU A N 1
ATOM 723 C CA . GLU A 1 94 ? 1.974 14.859 26.900 1.00 40.56 94 GLU A CA 1
ATOM 724 C C . GLU A 1 94 ? 1.422 13.650 27.684 1.00 40.56 94 GLU A C 1
ATOM 726 O O . GLU A 1 94 ? 0.253 13.291 27.539 1.00 40.56 94 GLU A O 1
ATOM 731 N N . ASN A 1 95 ? 2.277 12.999 28.482 1.00 42.50 95 ASN A N 1
ATOM 732 C CA . ASN A 1 95 ? 2.018 11.759 29.238 1.00 42.50 95 ASN A CA 1
ATOM 733 C C . ASN A 1 95 ? 1.820 10.464 28.417 1.00 42.50 95 ASN A C 1
ATOM 735 O O . ASN A 1 95 ? 1.428 9.438 28.979 1.00 42.50 95 ASN A O 1
ATOM 739 N N . ALA A 1 96 ? 2.140 10.451 27.117 1.00 48.94 96 ALA A N 1
ATOM 740 C CA . ALA A 1 96 ? 2.008 9.250 26.285 1.00 48.94 96 ALA A CA 1
ATOM 741 C C . ALA A 1 96 ? 2.963 8.104 26.672 1.00 48.94 96 ALA A C 1
ATOM 743 O O . ALA A 1 96 ? 2.639 6.954 26.400 1.00 48.94 96 ALA A O 1
ATOM 744 N N . GLU A 1 97 ? 4.077 8.375 27.363 1.00 48.59 97 GLU A N 1
ATOM 745 C CA . GLU A 1 97 ? 5.067 7.364 27.793 1.00 48.59 97 GLU A CA 1
ATOM 746 C C . GLU A 1 97 ? 4.478 6.217 28.635 1.00 48.59 97 GLU A C 1
ATOM 748 O O . GLU A 1 97 ? 5.036 5.117 28.706 1.00 48.59 97 GLU A O 1
ATOM 753 N N . GLN A 1 98 ? 3.324 6.457 29.261 1.00 48.19 98 GLN A N 1
ATOM 754 C CA . GLN A 1 98 ? 2.617 5.465 30.070 1.00 48.19 98 GLN A CA 1
ATOM 755 C C . GLN A 1 98 ? 1.705 4.544 29.245 1.00 48.19 98 GLN A C 1
ATOM 757 O O . GLN A 1 98 ? 1.269 3.506 29.742 1.00 48.19 98 GLN A O 1
ATOM 762 N N . ILE A 1 99 ? 1.428 4.882 27.985 1.00 53.41 99 ILE A N 1
ATOM 763 C CA . ILE A 1 99 ? 0.491 4.163 27.122 1.00 53.41 99 ILE A CA 1
ATOM 764 C C . ILE A 1 99 ? 1.258 3.075 26.358 1.00 53.41 99 ILE A C 1
ATOM 766 O O . ILE A 1 99 ? 2.261 3.354 25.703 1.00 53.41 99 ILE A O 1
ATOM 770 N N . VAL A 1 100 ? 0.779 1.825 26.410 1.00 58.50 100 VAL A N 1
ATOM 771 C CA . VAL A 1 100 ? 1.364 0.673 25.681 1.00 58.50 100 VAL A CA 1
ATOM 772 C C . VAL A 1 100 ? 1.617 1.001 24.210 1.00 58.50 100 VAL A C 1
ATOM 774 O O . VAL A 1 100 ? 2.684 0.700 23.681 1.00 58.50 100 VAL A O 1
ATOM 777 N N . SER A 1 101 ? 0.674 1.696 23.582 1.00 53.66 101 SER A N 1
ATOM 778 C CA . SER A 1 101 ? 0.762 2.146 22.200 1.00 53.66 101 SER A CA 1
ATOM 779 C C . SER A 1 101 ? 2.015 3.014 21.974 1.00 53.66 101 SER A C 1
ATOM 781 O O . SER A 1 101 ? 2.770 2.770 21.035 1.00 53.66 101 SER A O 1
ATOM 783 N N . TYR A 1 102 ? 2.331 3.961 22.861 1.00 51.16 102 TYR A N 1
ATOM 784 C CA . TYR A 1 102 ? 3.536 4.791 22.729 1.00 51.16 102 TYR A CA 1
ATOM 785 C C . TYR A 1 102 ? 4.827 3.971 22.811 1.00 51.16 102 TYR A C 1
ATOM 787 O O . TYR A 1 102 ? 5.735 4.191 22.019 1.00 51.16 102 TYR A O 1
ATOM 795 N N . LYS A 1 103 ? 4.895 2.983 23.712 1.00 57.44 103 LYS A N 1
ATOM 796 C CA . LYS A 1 103 ? 6.064 2.091 23.818 1.00 57.44 103 LYS A CA 1
ATOM 797 C C . LYS A 1 103 ? 6.263 1.257 22.553 1.00 57.44 103 LYS A C 1
ATOM 799 O O . LYS A 1 103 ? 7.392 1.069 22.106 1.00 57.44 103 LYS A O 1
ATOM 804 N N . ILE A 1 104 ? 5.161 0.800 21.955 1.00 60.41 104 ILE A N 1
ATOM 805 C CA . ILE A 1 104 ? 5.177 0.134 20.650 1.00 60.41 104 ILE A CA 1
ATOM 806 C C . ILE A 1 104 ? 5.643 1.126 19.573 1.00 60.41 104 ILE A C 1
ATOM 808 O O . ILE A 1 104 ? 6.538 0.790 18.809 1.00 60.41 104 ILE A O 1
ATOM 812 N N . TRP A 1 105 ? 5.132 2.367 19.562 1.00 53.69 105 TRP A N 1
ATOM 813 C CA . TRP A 1 105 ? 5.530 3.425 18.618 1.00 53.69 105 TRP A CA 1
ATOM 814 C C . TRP A 1 105 ? 7.025 3.741 18.648 1.00 53.69 105 TRP A C 1
ATOM 816 O O . TRP A 1 105 ? 7.656 3.797 17.599 1.00 53.69 105 TRP A O 1
ATOM 826 N N . THR A 1 106 ? 7.606 3.922 19.836 1.00 52.81 106 THR A N 1
ATOM 827 C CA . THR A 1 106 ? 9.040 4.214 19.986 1.00 52.81 106 THR A CA 1
ATOM 828 C C . THR A 1 106 ? 9.931 3.095 19.467 1.00 52.81 106 THR A C 1
ATOM 830 O O . THR A 1 106 ? 11.073 3.355 19.107 1.00 52.81 106 THR A O 1
ATOM 833 N N . ALA A 1 107 ? 9.420 1.863 19.413 1.00 57.59 107 ALA A N 1
ATOM 834 C CA . ALA A 1 107 ? 10.116 0.778 18.744 1.00 57.59 107 ALA A CA 1
ATOM 835 C C . ALA A 1 107 ? 9.972 0.871 17.215 1.00 57.59 107 ALA A C 1
ATOM 837 O O . ALA A 1 107 ? 10.924 0.543 16.515 1.00 57.59 107 ALA A O 1
ATOM 838 N N . ILE A 1 108 ? 8.812 1.321 16.701 1.00 53.62 108 ILE A N 1
ATOM 839 C CA . ILE A 1 108 ? 8.445 1.243 15.274 1.00 53.62 108 ILE A CA 1
ATOM 840 C C . ILE A 1 108 ? 8.695 2.474 14.397 1.00 53.62 108 ILE A C 1
ATOM 842 O O . ILE A 1 108 ? 8.685 2.360 13.169 1.00 53.62 108 ILE A O 1
ATOM 846 N N . ALA A 1 109 ? 8.922 3.645 14.978 1.00 47.31 109 ALA A N 1
ATOM 847 C CA . ALA A 1 109 ? 9.121 4.873 14.215 1.00 47.31 109 ALA A CA 1
ATOM 848 C C . ALA A 1 109 ? 10.610 5.173 13.970 1.00 47.31 109 ALA A C 1
ATOM 850 O O . ALA A 1 109 ? 11.418 5.042 14.893 1.00 47.31 109 ALA A O 1
ATOM 851 N N .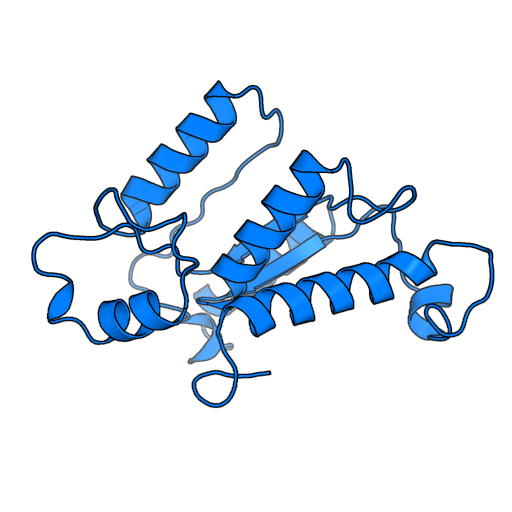 PRO A 1 110 ? 11.006 5.611 12.759 1.00 48.78 110 PRO A N 1
ATOM 852 C CA . PRO A 1 110 ? 12.385 6.004 12.497 1.0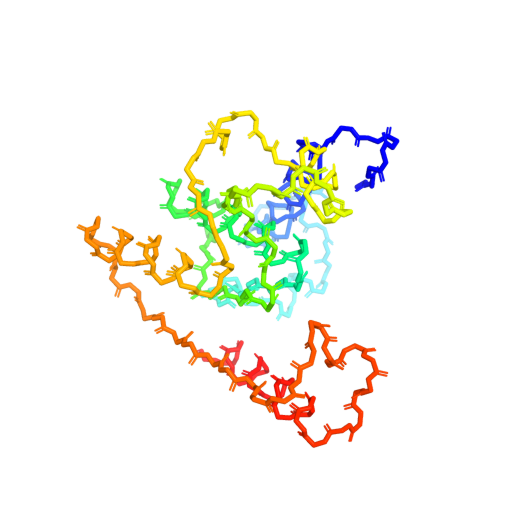0 48.78 110 PRO A CA 1
ATOM 853 C C . PRO A 1 110 ? 12.786 7.245 13.327 1.00 48.78 110 PRO A C 1
ATOM 855 O O . PRO A 1 110 ? 11.962 8.143 13.522 1.00 48.78 110 PRO A O 1
ATOM 858 N N . PRO A 1 111 ? 14.059 7.371 13.762 1.00 45.59 111 PRO A N 1
ATOM 859 C CA . PRO A 1 111 ? 14.519 8.473 14.622 1.00 45.59 111 PRO A CA 1
ATOM 860 C C . PRO A 1 111 ? 14.283 9.879 14.050 1.00 45.59 111 PRO A C 1
ATOM 862 O O . PRO A 1 111 ? 14.198 10.848 14.800 1.00 45.59 111 PRO A O 1
ATOM 865 N N . SER A 1 112 ? 14.154 10.003 12.725 1.00 46.47 112 SER A N 1
ATOM 866 C CA . SER A 1 112 ? 13.847 11.259 12.030 1.00 46.47 112 SER A CA 1
ATOM 867 C C . SER A 1 112 ? 12.431 11.787 12.285 1.00 46.47 112 SER A C 1
ATOM 869 O O . SER A 1 112 ? 12.146 12.927 11.931 1.00 46.47 112 SER A O 1
ATOM 871 N N . GLU A 1 113 ? 11.542 10.978 12.868 1.00 44.22 113 GLU A N 1
ATOM 872 C CA . GLU A 1 113 ? 10.181 11.371 13.258 1.00 44.22 113 GLU A CA 1
ATOM 873 C C . GLU A 1 113 ? 10.047 11.643 14.771 1.00 44.22 113 GLU A C 1
ATOM 875 O O . GLU A 1 113 ? 8.944 11.839 15.284 1.00 44.22 113 GLU A O 1
ATOM 880 N N . ALA A 1 114 ? 11.169 11.698 15.504 1.00 38.00 114 ALA A N 1
ATOM 881 C CA . ALA A 1 114 ? 11.192 12.055 16.917 1.00 38.00 114 ALA A CA 1
ATOM 882 C C . ALA A 1 114 ? 10.985 13.569 17.115 1.00 38.00 114 ALA A C 1
ATOM 884 O O . ALA A 1 114 ? 11.918 14.368 17.049 1.00 38.00 114 ALA A O 1
ATOM 885 N N . GLY A 1 115 ? 9.740 13.959 17.385 1.00 36.97 115 GLY A N 1
ATOM 886 C CA . GLY A 1 115 ? 9.366 15.309 17.806 1.00 36.97 115 GLY A CA 1
ATOM 887 C C . GLY A 1 115 ? 8.024 15.740 17.222 1.00 36.97 115 GLY A C 1
ATOM 888 O O . GLY A 1 115 ? 7.720 15.415 16.084 1.00 36.97 115 GLY A O 1
ATOM 889 N N . PHE A 1 116 ? 7.267 16.523 17.997 1.00 35.91 116 PHE A N 1
ATOM 890 C CA . PHE A 1 116 ? 5.968 17.161 17.683 1.00 35.91 116 PHE A CA 1
ATOM 891 C C . PHE A 1 116 ? 4.716 16.355 18.009 1.00 35.91 116 PHE A C 1
ATOM 893 O O . PHE A 1 116 ? 4.652 15.191 17.682 1.00 35.91 116 PHE A O 1
ATOM 900 N N . HIS A 1 117 ? 3.720 16.990 18.649 1.00 38.56 117 HIS A N 1
ATOM 901 C CA . HIS A 1 117 ? 2.782 16.335 19.567 1.00 38.56 117 HIS A CA 1
ATOM 902 C C . HIS A 1 117 ? 1.304 16.058 19.121 1.00 38.56 117 HIS A C 1
ATOM 904 O O . HIS A 1 117 ? 0.730 16.879 18.416 1.00 38.56 117 HIS A O 1
ATOM 910 N N . SER A 1 118 ? 0.683 14.977 19.648 1.00 39.31 118 SER A N 1
ATOM 911 C CA . SER A 1 118 ? -0.749 14.666 19.949 1.00 39.31 118 SER A CA 1
ATOM 912 C C . SER A 1 118 ? -1.684 13.820 19.010 1.00 39.31 118 SER A C 1
ATOM 914 O O . SER A 1 118 ? -1.409 13.574 17.843 1.00 39.31 118 SER A O 1
ATOM 916 N N . THR A 1 119 ? -2.823 13.364 19.581 1.00 39.34 119 THR A N 1
ATOM 917 C CA . THR A 1 119 ? -4.000 12.581 19.096 1.00 39.34 119 THR A CA 1
ATOM 918 C C . THR A 1 119 ? -4.232 12.454 17.577 1.00 39.34 119 THR A C 1
ATOM 920 O O . THR A 1 119 ? -4.364 13.450 16.859 1.00 39.34 119 THR A O 1
ATOM 923 N N . ILE A 1 120 ? -4.407 11.200 17.128 1.00 50.00 120 ILE A N 1
ATOM 924 C CA . ILE A 1 120 ? -4.375 10.713 15.731 1.00 50.00 120 ILE A CA 1
ATOM 925 C C . ILE A 1 120 ? -5.237 11.541 14.754 1.00 50.00 120 ILE A C 1
ATOM 927 O O . ILE A 1 120 ? -4.738 11.943 13.706 1.00 50.00 120 ILE A O 1
ATOM 931 N N . LEU A 1 121 ? -6.491 11.874 15.086 1.00 45.53 121 LEU A N 1
ATOM 932 C CA . LEU A 1 121 ? -7.430 12.480 14.122 1.00 45.53 121 LEU A CA 1
ATOM 933 C C . LEU A 1 121 ? -7.150 13.969 13.812 1.00 45.53 121 LEU A C 1
ATOM 935 O O . LEU A 1 121 ? -7.119 14.380 12.652 1.00 45.53 121 LEU A O 1
ATOM 939 N N . ILE A 1 122 ? -6.900 14.793 14.838 1.00 43.78 122 ILE A N 1
ATOM 940 C CA . ILE A 1 122 ? -6.660 16.244 14.679 1.00 43.78 122 ILE A CA 1
ATOM 941 C C . ILE A 1 122 ? -5.302 16.518 14.016 1.00 43.78 122 ILE A C 1
ATOM 943 O O . ILE A 1 122 ? -5.135 17.516 13.310 1.00 43.78 122 ILE A O 1
ATOM 947 N N . HIS A 1 123 ? -4.321 15.639 14.220 1.00 49.12 123 HIS A N 1
ATOM 948 C CA . HIS A 1 123 ? -2.960 15.854 13.732 1.00 49.12 123 HIS A CA 1
ATOM 949 C C . HIS A 1 123 ? -2.723 15.257 12.336 1.00 49.12 123 HIS A C 1
ATOM 951 O O . HIS A 1 123 ? -1.968 15.853 11.565 1.00 49.12 123 HIS A O 1
ATOM 957 N N . LEU A 1 124 ? -3.466 14.210 11.943 1.00 53.56 124 LEU A N 1
ATOM 958 C CA . LEU A 1 124 ? -3.641 13.800 10.540 1.00 53.56 124 LEU A CA 1
ATOM 959 C C . LEU A 1 124 ? -4.118 14.971 9.672 1.00 53.56 124 LEU A C 1
ATOM 961 O O . LEU A 1 124 ? -3.502 15.286 8.654 1.00 53.56 124 LEU A O 1
ATOM 965 N N . LEU A 1 125 ? -5.158 15.680 10.128 1.00 53.72 125 LEU A N 1
ATOM 966 C CA . LEU A 1 125 ? -5.674 16.873 9.453 1.00 53.72 125 LEU A CA 1
ATOM 967 C C . LEU A 1 125 ? -4.593 17.954 9.302 1.00 53.72 125 LEU A C 1
ATOM 969 O O . LEU A 1 125 ? -4.438 18.515 8.221 1.00 53.72 125 LEU A O 1
ATOM 973 N N . LYS A 1 126 ? -3.790 18.222 10.342 1.00 52.44 126 LYS A N 1
ATOM 974 C CA . LYS A 1 126 ? -2.693 19.209 10.272 1.00 52.44 126 LYS A CA 1
ATOM 975 C C . LYS A 1 126 ? -1.580 18.800 9.298 1.00 52.44 126 LYS A C 1
ATOM 977 O O . LYS A 1 126 ? -1.119 19.653 8.538 1.00 52.44 126 LYS A O 1
ATOM 982 N N . ARG A 1 127 ? -1.162 17.526 9.287 1.00 58.47 127 ARG A N 1
ATOM 983 C CA . ARG A 1 127 ? -0.121 17.013 8.371 1.00 58.47 127 ARG A CA 1
ATOM 984 C C . ARG A 1 127 ? -0.599 17.076 6.917 1.00 58.47 127 ARG A C 1
ATOM 986 O O . ARG A 1 127 ? 0.140 17.544 6.056 1.00 58.47 127 ARG A O 1
ATOM 993 N N . LEU A 1 128 ? -1.867 16.750 6.663 1.00 57.28 128 LEU A N 1
ATOM 994 C CA . LEU A 1 128 ? -2.475 16.806 5.328 1.00 57.28 128 LEU A CA 1
ATOM 995 C C . LEU A 1 128 ? -2.742 18.247 4.858 1.00 57.28 128 LEU A C 1
ATOM 997 O O . LEU A 1 128 ? -2.542 18.553 3.685 1.00 57.28 128 LEU A O 1
ATOM 1001 N N . ILE A 1 129 ? -3.083 19.175 5.761 1.00 57.19 129 ILE A N 1
ATOM 1002 C CA . ILE A 1 129 ? -3.088 20.621 5.461 1.00 57.19 129 ILE A CA 1
ATOM 1003 C C . ILE A 1 129 ? -1.682 21.092 5.061 1.00 57.19 129 ILE A C 1
ATOM 1005 O O . ILE A 1 129 ? -1.548 21.893 4.137 1.00 57.19 129 ILE A O 1
ATOM 1009 N N . GLY A 1 130 ? -0.636 20.590 5.724 1.00 57.50 130 GLY A N 1
ATOM 1010 C CA . GLY A 1 130 ? 0.755 20.808 5.321 1.00 57.50 130 GLY A CA 1
ATOM 1011 C C . GLY A 1 130 ? 1.039 20.311 3.900 1.00 57.50 130 GLY A C 1
ATOM 1012 O O . GLY A 1 130 ? 1.594 21.060 3.101 1.00 57.50 130 GLY A O 1
ATOM 1013 N N . MET A 1 131 ? 0.578 19.104 3.559 1.00 58.19 131 MET A N 1
ATOM 1014 C CA . MET A 1 131 ? 0.730 18.522 2.216 1.00 58.19 131 MET A CA 1
ATOM 1015 C C . MET A 1 131 ? -0.033 19.308 1.137 1.00 58.19 131 MET A C 1
ATOM 1017 O O . MET A 1 131 ? 0.509 19.594 0.072 1.00 58.19 131 MET A O 1
ATOM 1021 N N . LYS A 1 132 ? -1.264 19.759 1.411 1.00 57.91 132 LYS A N 1
ATOM 1022 C CA . LYS A 1 132 ? -1.990 20.649 0.484 1.00 57.91 132 LYS A CA 1
ATOM 1023 C C . LYS A 1 132 ? -1.250 21.976 0.281 1.00 57.91 132 LYS A C 1
ATOM 1025 O O . LYS A 1 132 ? -1.159 22.472 -0.838 1.00 57.91 132 LYS A O 1
ATOM 1030 N N . LYS A 1 133 ? -0.664 22.540 1.345 1.00 54.38 133 LYS A N 1
ATOM 1031 C CA . LYS A 1 133 ? 0.156 23.763 1.263 1.00 54.38 133 LYS A CA 1
ATOM 1032 C C . LYS A 1 133 ? 1.470 23.563 0.503 1.00 54.38 133 LYS A C 1
ATOM 1034 O O . LYS A 1 133 ? 1.954 24.528 -0.078 1.00 54.38 133 LYS A O 1
ATOM 1039 N N . SER A 1 134 ? 2.025 22.350 0.461 1.00 52.38 134 SER A N 1
ATOM 1040 C CA . SER A 1 134 ? 3.219 22.033 -0.336 1.00 52.38 134 SER A CA 1
ATOM 1041 C C . SER A 1 134 ? 2.926 21.828 -1.828 1.00 52.38 134 SER A C 1
ATOM 1043 O O . SER A 1 134 ? 3.819 21.428 -2.569 1.00 52.38 134 SER A O 1
ATOM 1045 N N . GLY A 1 135 ? 1.697 22.101 -2.283 1.00 50.66 135 GLY A N 1
ATOM 1046 C CA . GLY A 1 135 ? 1.314 22.009 -3.692 1.00 50.66 135 GLY A CA 1
ATOM 1047 C C . GLY A 1 135 ? 0.857 20.619 -4.130 1.00 50.66 135 GLY A C 1
ATOM 1048 O O . GLY A 1 135 ? 0.781 20.370 -5.331 1.00 50.66 135 GLY A O 1
ATOM 1049 N N . TRP A 1 136 ? 0.548 19.723 -3.186 1.00 61.16 136 TRP A N 1
ATOM 1050 C CA . TRP A 1 136 ? -0.046 18.427 -3.504 1.00 61.16 136 TRP A CA 1
ATOM 1051 C C . TRP A 1 136 ? -1.467 18.627 -4.052 1.00 61.16 136 TRP A C 1
ATOM 1053 O O . TRP A 1 136 ? -2.281 19.309 -3.423 1.00 61.16 136 TRP A O 1
ATOM 1063 N N . LYS A 1 137 ? -1.732 18.096 -5.252 1.00 57.66 137 LYS A N 1
ATOM 1064 C CA . LYS A 1 137 ? -2.956 18.357 -6.035 1.00 57.66 137 LYS A CA 1
ATOM 1065 C C . LYS A 1 137 ? -4.008 17.251 -5.944 1.00 57.66 137 LYS A C 1
ATOM 1067 O O . LYS A 1 137 ? -5.090 17.430 -6.492 1.00 57.66 137 LYS A O 1
ATOM 1072 N N . GLU A 1 138 ? -3.691 16.151 -5.272 1.00 68.06 138 GLU A N 1
ATOM 1073 C CA . GLU A 1 138 ? -4.564 14.981 -5.192 1.00 68.06 138 GLU A CA 1
ATOM 1074 C C . GLU A 1 138 ? -5.767 15.212 -4.264 1.00 68.06 138 GLU A C 1
ATOM 1076 O O . GLU A 1 138 ? -5.713 15.998 -3.306 1.00 68.06 138 GLU A O 1
ATOM 1081 N N . GLU A 1 139 ? -6.866 14.514 -4.551 1.00 73.69 139 GLU A N 1
ATOM 1082 C CA . GLU A 1 139 ? -8.064 14.524 -3.715 1.00 73.69 139 GLU A CA 1
ATOM 1083 C C . GLU A 1 139 ? -7.867 13.642 -2.475 1.00 73.69 139 GLU A C 1
ATOM 1085 O O . GLU A 1 139 ? -7.320 12.545 -2.535 1.00 73.69 139 GLU A O 1
ATOM 1090 N N . ILE A 1 140 ? -8.301 14.147 -1.318 1.00 75.38 140 ILE A N 1
ATOM 1091 C CA . ILE A 1 140 ? -8.211 13.443 -0.034 1.00 75.38 140 ILE A CA 1
ATOM 1092 C C . ILE A 1 140 ? -9.616 13.390 0.548 1.00 75.38 140 ILE A C 1
ATOM 1094 O O . ILE A 1 140 ? -10.198 14.443 0.832 1.00 75.38 140 ILE A O 1
ATOM 1098 N N . GLU A 1 141 ? -10.124 12.182 0.768 1.00 80.31 141 GLU A N 1
ATOM 1099 C CA . GLU A 1 141 ? -11.388 11.928 1.455 1.00 80.31 141 GLU A CA 1
ATOM 1100 C C . GLU A 1 141 ? -11.128 11.454 2.891 1.00 80.31 141 GLU A C 1
ATOM 1102 O O . GLU A 1 141 ? -10.225 10.657 3.146 1.00 80.31 141 GLU A O 1
ATOM 1107 N N . PHE A 1 142 ? -11.928 11.945 3.840 1.00 75.81 142 PHE A N 1
ATOM 1108 C CA . PHE A 1 142 ? -11.915 11.480 5.225 1.00 75.81 142 PHE A CA 1
ATOM 1109 C C . PHE A 1 142 ? -13.261 10.883 5.581 1.00 75.81 142 PHE A C 1
ATOM 1111 O O . PHE A 1 142 ? -14.302 11.496 5.343 1.00 75.81 142 PHE A O 1
ATOM 1118 N N . ILE A 1 143 ? -13.217 9.724 6.226 1.00 76.44 143 ILE A N 1
ATOM 1119 C CA . ILE A 1 143 ? -14.410 8.999 6.636 1.00 76.44 143 ILE A CA 1
ATOM 1120 C C . ILE A 1 143 ? -14.253 8.630 8.108 1.00 76.44 143 ILE A C 1
ATOM 1122 O O . ILE A 1 143 ? -13.261 8.022 8.506 1.00 76.44 143 ILE A O 1
ATOM 1126 N N . GLU A 1 144 ? -15.227 9.033 8.920 1.00 75.75 144 GLU A N 1
ATOM 1127 C CA . GLU A 1 144 ? -15.294 8.725 10.347 1.00 75.75 144 GLU A CA 1
ATOM 1128 C C . GLU A 1 144 ? -16.484 7.797 10.611 1.00 75.75 144 GLU A C 1
ATOM 1130 O O . GLU A 1 144 ? -17.619 8.108 10.242 1.00 75.75 144 GLU A O 1
ATOM 1135 N N . PHE A 1 145 ? -16.236 6.688 11.307 1.00 70.75 145 PHE A N 1
ATOM 1136 C CA . PHE A 1 145 ? -17.275 5.764 11.758 1.00 70.75 145 PHE A CA 1
ATOM 1137 C C . PHE A 1 145 ? -17.559 5.999 13.241 1.00 70.75 145 PHE A C 1
ATOM 1139 O O . PHE A 1 145 ? -16.870 5.495 14.124 1.00 70.75 145 PHE A O 1
ATOM 1146 N N . LYS A 1 146 ? -18.583 6.810 13.529 1.00 74.06 146 LYS A N 1
ATOM 1147 C CA . LYS A 1 146 ? -18.958 7.134 14.911 1.00 74.06 146 LYS A CA 1
ATOM 1148 C C . LYS A 1 146 ? -19.411 5.888 15.671 1.00 74.06 146 LYS A C 1
ATOM 1150 O O . LYS A 1 146 ? -20.237 5.110 15.186 1.00 74.06 146 LYS A O 1
ATOM 1155 N N . GLY A 1 147 ? -18.924 5.771 16.903 1.00 72.38 147 GLY A N 1
ATOM 1156 C CA . GLY A 1 147 ? -19.239 4.662 17.802 1.00 72.38 147 GLY A CA 1
ATOM 1157 C C . GLY A 1 147 ? -18.422 3.396 17.552 1.00 72.38 147 GLY A C 1
ATOM 1158 O O . GLY A 1 147 ? -18.592 2.453 18.312 1.00 72.38 147 GLY A O 1
ATOM 1159 N N . GLU A 1 148 ? -17.538 3.390 16.551 1.00 75.94 148 GLU A N 1
ATOM 1160 C CA . GLU A 1 148 ? -16.668 2.253 16.258 1.00 75.94 148 GLU A CA 1
ATOM 1161 C C . GLU A 1 148 ? -15.276 2.394 16.874 1.00 75.94 148 GLU A C 1
ATOM 1163 O O . GLU A 1 148 ? -14.747 3.499 17.035 1.00 75.94 148 GLU A O 1
ATOM 1168 N N . GLY A 1 149 ? -14.690 1.246 17.213 1.00 68.69 149 GLY A N 1
ATOM 1169 C CA . GLY A 1 149 ? -13.329 1.130 17.722 1.00 68.69 149 GLY A CA 1
ATOM 1170 C C . GLY A 1 149 ? -12.258 1.119 16.627 1.00 68.69 149 GLY A C 1
ATOM 1171 O O . GLY A 1 149 ? -12.531 1.139 15.426 1.00 68.69 149 GLY A O 1
ATOM 1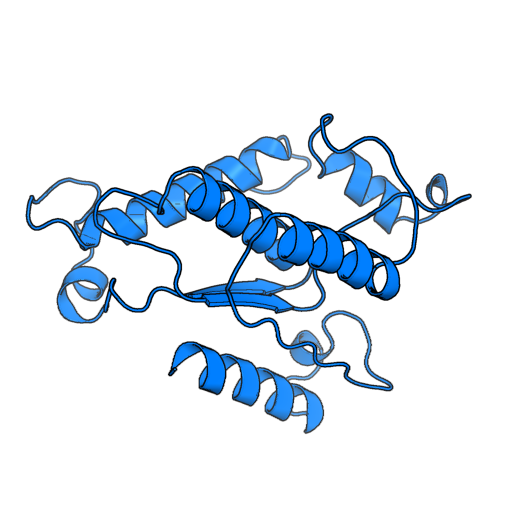172 N N . HIS A 1 150 ? -10.999 1.075 17.060 1.00 73.44 150 HIS A N 1
ATOM 1173 C CA . HIS A 1 150 ? -9.850 0.903 16.170 1.00 73.44 150 HIS A CA 1
ATOM 1174 C C . HIS A 1 150 ? -9.942 -0.452 15.466 1.00 73.44 150 HIS A C 1
ATOM 1176 O O . HIS A 1 150 ? -10.052 -1.465 16.146 1.00 73.44 150 HIS A O 1
ATOM 1182 N N . CYS A 1 151 ? -9.846 -0.477 14.133 1.00 69.69 151 CYS A N 1
ATOM 1183 C CA . CYS A 1 151 ? -9.882 -1.716 13.343 1.00 69.69 151 CYS A CA 1
ATOM 1184 C C . CYS A 1 151 ? -11.170 -2.546 13.470 1.00 69.69 151 CYS A C 1
ATOM 1186 O O . CYS A 1 151 ? -11.135 -3.759 13.253 1.00 69.69 151 CYS A O 1
ATOM 1188 N N . PHE A 1 152 ? -12.299 -1.918 13.809 1.00 77.75 152 PHE A N 1
ATOM 1189 C CA . PHE A 1 152 ? -13.565 -2.605 14.088 1.00 77.75 152 PHE A CA 1
ATOM 1190 C C . PHE A 1 152 ? -13.992 -3.596 12.985 1.00 77.75 152 PHE A C 1
ATOM 1192 O O . PHE A 1 152 ? -14.570 -4.645 13.262 1.00 77.75 152 PHE A O 1
ATOM 1199 N N . GLN A 1 153 ? -13.632 -3.323 11.727 1.00 80.56 153 GLN A N 1
ATOM 1200 C CA . GLN A 1 153 ? -13.926 -4.192 10.589 1.00 80.56 153 GLN A CA 1
ATOM 1201 C C . GLN A 1 153 ? -13.246 -5.568 10.647 1.00 80.56 153 GLN A C 1
ATOM 1203 O O . GLN A 1 153 ? -13.674 -6.485 9.950 1.00 80.56 153 GLN A O 1
ATOM 1208 N N . MET A 1 154 ? -12.180 -5.713 11.440 1.00 78.75 154 MET A N 1
ATOM 1209 C CA . MET A 1 154 ? -11.503 -6.992 11.671 1.00 78.75 154 MET A CA 1
ATOM 1210 C C . MET A 1 154 ? -12.121 -7.783 12.829 1.00 78.75 154 MET A C 1
ATOM 1212 O O . MET A 1 154 ? -11.913 -8.992 12.905 1.00 78.75 154 MET A O 1
ATOM 1216 N N . GLU A 1 155 ? -12.868 -7.128 13.721 1.00 75.31 155 GLU A N 1
ATOM 1217 C CA . GLU A 1 155 ? -13.501 -7.776 14.875 1.00 75.31 155 GLU A CA 1
ATOM 1218 C C . GLU A 1 155 ? -14.794 -8.494 14.476 1.00 75.31 155 GLU A C 1
ATOM 1220 O O . GLU A 1 155 ? -15.022 -9.634 14.882 1.00 75.31 155 GLU A O 1
ATOM 1225 N N . ASN A 1 156 ? -15.619 -7.851 13.643 1.00 82.00 156 ASN A N 1
ATOM 1226 C CA . ASN A 1 156 ? -16.833 -8.443 13.090 1.00 82.00 156 ASN A CA 1
ATOM 1227 C C . ASN A 1 156 ? -17.089 -7.947 11.661 1.00 82.00 156 ASN A C 1
ATOM 1229 O O . ASN A 1 156 ? -17.681 -6.889 11.447 1.00 82.00 156 ASN A O 1
ATOM 1233 N N . SER A 1 157 ? -16.677 -8.739 10.669 1.00 85.56 157 SER A N 1
ATOM 1234 C CA . SER A 1 157 ? -16.833 -8.378 9.257 1.00 85.56 157 SER A CA 1
ATOM 1235 C C . SER A 1 157 ? -18.288 -8.304 8.805 1.00 85.56 157 SER A C 1
ATOM 1237 O O . SER A 1 157 ? -18.565 -7.616 7.831 1.00 85.56 157 SER A O 1
ATOM 1239 N N . GLU A 1 158 ? -19.217 -8.991 9.473 1.00 88.06 158 GLU A N 1
ATOM 1240 C CA . GLU A 1 158 ? -20.626 -9.073 9.058 1.00 88.06 158 GLU A CA 1
ATOM 1241 C C . GLU A 1 158 ? -21.472 -7.897 9.557 1.00 88.06 158 GLU A C 1
ATOM 1243 O O . GLU A 1 158 ? -22.632 -7.751 9.169 1.00 88.06 158 GLU A O 1
ATOM 1248 N N . GLU A 1 159 ? -20.909 -7.042 10.410 1.00 89.69 159 GLU A N 1
ATOM 1249 C CA . GLU A 1 159 ? -21.597 -5.848 10.873 1.00 89.69 159 GLU A CA 1
ATOM 1250 C C . GLU A 1 159 ? -21.795 -4.839 9.734 1.00 89.69 159 GLU A C 1
ATOM 1252 O O . GLU A 1 159 ? -20.933 -4.647 8.875 1.00 89.69 159 GLU A O 1
ATOM 1257 N N . GLU A 1 160 ? -22.938 -4.150 9.738 1.00 92.25 160 GLU A N 1
ATOM 1258 C CA . GLU A 1 160 ? -23.333 -3.235 8.665 1.00 92.25 160 GLU A CA 1
ATOM 1259 C C . GLU A 1 160 ? -22.268 -2.164 8.385 1.00 92.25 160 GLU A C 1
ATOM 1261 O O . GLU A 1 160 ? -21.926 -1.915 7.229 1.00 92.25 160 GLU A O 1
ATOM 1266 N N . LYS A 1 161 ? -21.687 -1.574 9.435 1.00 87.31 161 LYS A N 1
ATOM 1267 C CA . LYS A 1 161 ? -20.631 -0.563 9.295 1.00 87.31 161 LYS A CA 1
ATOM 1268 C C . LYS A 1 161 ? -19.324 -1.145 8.758 1.00 87.31 161 LYS A C 1
ATOM 1270 O O . LYS A 1 161 ? -18.621 -0.457 8.021 1.00 87.31 161 LYS A O 1
ATOM 1275 N N . ALA A 1 162 ? -18.997 -2.394 9.099 1.00 87.81 162 ALA A N 1
ATOM 1276 C CA . ALA A 1 162 ? -17.785 -3.053 8.615 1.00 87.81 162 ALA A CA 1
ATOM 1277 C C . ALA A 1 162 ? -17.927 -3.357 7.120 1.00 87.81 162 ALA A C 1
ATOM 1279 O O . ALA A 1 162 ? -17.033 -3.061 6.327 1.00 87.81 162 ALA A O 1
ATOM 1280 N N . GLN A 1 163 ? -19.105 -3.841 6.721 1.00 93.38 163 GLN A N 1
ATOM 1281 C CA . GLN A 1 163 ? -19.474 -4.035 5.323 1.00 93.38 163 GLN A CA 1
ATOM 1282 C C . GLN A 1 163 ? -19.490 -2.716 4.540 1.00 93.38 163 GLN A C 1
ATOM 1284 O O . GLN A 1 163 ? -19.026 -2.692 3.401 1.00 93.38 163 GLN A O 1
ATOM 1289 N N . ASP A 1 164 ? -19.985 -1.616 5.119 1.00 92.31 164 ASP A N 1
ATOM 1290 C CA . ASP A 1 164 ? -19.926 -0.289 4.486 1.00 92.31 164 ASP A CA 1
ATOM 1291 C C . ASP A 1 164 ? -18.474 0.159 4.260 1.00 92.31 164 ASP A C 1
ATOM 1293 O O . ASP A 1 164 ? -18.116 0.561 3.152 1.00 92.31 164 ASP A O 1
ATOM 1297 N N . LEU A 1 165 ? -17.603 0.005 5.263 1.00 89.00 165 LEU A N 1
ATOM 1298 C CA . LEU A 1 165 ? -16.181 0.327 5.137 1.00 89.00 165 LEU A CA 1
ATOM 1299 C C . LEU A 1 165 ? -15.490 -0.507 4.043 1.00 89.00 165 LEU A C 1
ATOM 1301 O O . LEU A 1 165 ? -14.808 0.048 3.181 1.00 89.00 165 LEU A O 1
ATOM 1305 N N . ILE A 1 166 ? -15.704 -1.826 4.023 1.00 91.12 166 ILE A N 1
ATOM 1306 C CA . ILE A 1 166 ? -15.124 -2.721 3.008 1.00 91.12 166 ILE A CA 1
ATOM 1307 C C . ILE A 1 166 ? -15.627 -2.354 1.602 1.00 91.12 166 ILE A C 1
ATOM 1309 O O . ILE A 1 166 ? -14.837 -2.294 0.657 1.00 91.12 166 ILE A O 1
ATOM 1313 N N . LYS A 1 167 ? -16.923 -2.050 1.448 1.00 93.06 167 LYS A N 1
ATOM 1314 C CA . LYS A 1 167 ? -17.505 -1.608 0.167 1.00 93.06 167 LYS A CA 1
ATOM 1315 C C . LYS A 1 167 ? -16.910 -0.290 -0.313 1.00 93.06 167 LYS A C 1
ATOM 1317 O O . LYS A 1 167 ? -16.708 -0.124 -1.516 1.00 93.06 167 LYS A O 1
ATOM 1322 N N . ARG A 1 168 ? -16.593 0.627 0.602 1.00 91.44 168 ARG A N 1
ATOM 1323 C CA . ARG A 1 168 ? -15.903 1.882 0.275 1.00 91.44 168 ARG A CA 1
ATOM 1324 C C . ARG A 1 168 ? -14.480 1.630 -0.202 1.00 91.44 168 ARG A C 1
ATOM 1326 O O . ARG A 1 168 ? -14.105 2.178 -1.232 1.00 91.44 168 ARG A O 1
ATOM 1333 N N . PHE A 1 169 ? -13.723 0.754 0.465 1.00 92.06 169 PHE A N 1
ATOM 1334 C CA . PHE A 1 169 ? -12.390 0.363 -0.012 1.00 92.06 169 PHE A CA 1
ATOM 1335 C C . PHE A 1 169 ? -12.449 -0.249 -1.412 1.00 92.06 169 PHE A C 1
ATOM 1337 O O . PHE A 1 169 ? -11.677 0.138 -2.286 1.00 92.06 169 PHE A O 1
ATOM 1344 N N . ALA A 1 170 ? -13.399 -1.158 -1.649 1.00 91.88 170 ALA A N 1
ATOM 1345 C CA . ALA A 1 170 ? -13.587 -1.771 -2.958 1.00 91.88 170 ALA A CA 1
ATOM 1346 C C . ALA A 1 170 ? -13.946 -0.735 -4.034 1.00 91.88 170 ALA A C 1
ATOM 1348 O O . ALA A 1 170 ? -13.355 -0.751 -5.110 1.00 91.88 170 ALA A O 1
ATOM 1349 N N . SER A 1 171 ? -14.867 0.183 -3.728 1.00 91.75 171 SER A N 1
ATOM 1350 C CA . SER A 1 171 ? -15.262 1.262 -4.642 1.00 91.75 171 SER A CA 1
ATOM 1351 C C . SER A 1 171 ? -14.078 2.164 -4.991 1.00 91.75 171 SER A C 1
ATOM 1353 O O . SER A 1 171 ? -13.866 2.454 -6.161 1.00 91.75 171 SER A O 1
ATOM 1355 N N . PHE A 1 172 ? -13.263 2.540 -4.001 1.00 90.25 172 PHE A N 1
ATOM 1356 C CA . PHE A 1 172 ? -12.086 3.386 -4.209 1.00 90.25 172 PHE A CA 1
ATOM 1357 C C . PHE A 1 172 ? -11.045 2.732 -5.128 1.00 90.25 172 PHE A C 1
ATOM 1359 O O . PHE A 1 172 ? -10.485 3.389 -5.999 1.00 90.25 172 PHE A O 1
ATOM 1366 N N . ILE A 1 173 ? -10.796 1.430 -4.972 1.00 88.06 173 ILE A N 1
ATOM 1367 C CA . ILE A 1 173 ? -9.811 0.704 -5.792 1.00 88.06 173 ILE A CA 1
ATOM 1368 C C . ILE A 1 173 ? -10.295 0.529 -7.246 1.00 88.06 173 ILE A C 1
ATOM 1370 O O . ILE A 1 173 ? -9.486 0.288 -8.138 1.00 88.06 173 ILE A O 1
ATOM 1374 N N . GLN A 1 174 ? -11.603 0.633 -7.496 1.00 83.62 174 GLN A N 1
ATOM 1375 C CA . GLN A 1 174 ? -12.191 0.500 -8.834 1.00 83.62 174 GLN A CA 1
ATOM 1376 C C . GLN A 1 174 ? -12.185 1.797 -9.656 1.00 83.62 174 GLN A C 1
ATOM 1378 O O . GLN A 1 174 ? -12.445 1.723 -10.861 1.00 83.62 174 GLN A O 1
ATOM 1383 N N . THR A 1 175 ? -11.926 2.942 -9.019 1.00 67.94 175 THR A N 1
ATOM 1384 C CA . THR A 1 175 ? -11.853 4.268 -9.659 1.00 67.94 175 THR A CA 1
ATOM 1385 C C . THR A 1 175 ? -10.660 4.377 -10.604 1.00 67.94 175 THR A C 1
ATOM 1387 O O . THR A 1 175 ? -10.857 4.914 -11.717 1.00 67.94 175 THR A O 1
#

Organism: NCBI:txid243964

pLDDT: mean 75.63, std 17.44, range [35.91, 95.12]

Nearest PDB structures (foldseek):
  2o7v-assembly1_A  TM=7.650E-01  e=2.609E-03  Actinidia eriantha
  8vce-assembly2_B  TM=6.863E-01  e=1.389E-03  Arabidopsis thaliana
  8vce-assembly1_A  TM=7.339E-01  e=4.320E-03  Arabidopsis thaliana

Radius of gyration: 17.59 Å; Cα contacts (8 Å, |Δi|>4): 186; chains: 1; bounding box: 38×39×51 Å

Mean predicted aligned error: 9.68 Å

Solvent-accessible surface area (backbone atoms only — not comparable to full-atom values): 10466 Å² total; per-residue (Å²): 118,59,71,86,90,36,64,39,70,52,42,55,52,49,52,50,52,51,51,44,38,59,52,41,39,71,48,87,72,84,48,91,63,39,67,54,65,62,54,62,72,70,58,60,55,89,62,31,61,50,72,18,52,31,68,41,7,32,48,43,49,54,53,50,53,51,22,67,73,69,73,15,71,47,100,83,25,49,76,72,42,76,43,61,42,66,42,53,59,85,31,56,41,94,79,33,85,80,38,69,66,45,58,51,43,69,62,56,54,63,78,91,67,74,73,66,71,28,65,56,72,70,43,50,53,52,54,49,53,50,43,49,71,72,67,54,82,77,90,83,87,86,85,83,66,85,94,60,63,87,62,45,48,77,77,44,56,86,40,71,68,27,43,50,53,53,50,48,53,55,54,62,69,71,108

Foldseek 3Di:
DDPPVDQQVVVLVVVLVVVLLLLCLLDPDDDPSNPDVCSVPPNDQAQAEEEAAACGLVSLVVSLVVQVVVVASDPRHHHPYYYRHLYNPAFAAVVCVPPPSVVVVVRNDDPVSPHGDDDDPVVVVVVVVVVVVVVDDDDDDDDDDPPADGPNCVVDVPDPVNVVVVVVVVVRSVD

Secondary structure (DSSP, 8-state):
--TTTS-HHHHHHHHHHHHHHHHGGGSSS--GGG--HHHHHH--TTS-EEEEETHHHHHHHHHHHHHHHHTSSBTTB---EEEEES-----PPTTGGGSHHHHHHHHHS-GGG------HHHHHHHHHHHHHHTT--S-------TT--TTHHHH-TTSHHHHHHHHHHHHHHH-